Protein AF-A0A2E3Y7L2-F1 (afdb_monomer_lite)

Secondary structure (DSSP, 8-state):
-PPP-HHHHHHHHHHHHHHHHTPPPPS--HHHHHHHHHHHHHHHHHHHHHHHSEEEEETTEEEEE-HHHHHHHHHSS-STHHHHHHHHHHHHHHHS---SS---TTS--SHHHHHHHHHHHHTTS----PPPP-

Radius of gyration: 25.97 Å; chains: 1; bounding box: 60×60×55 Å

Foldseek 3Di:
DDDDDLLVVLVVLVVQLVCLVPDDQDPDDDPVSVVSVVVSVVSNVVSQQSSQWDWDADPNDIDTHSCRVVVCCVVVVPPPVCVVVVVVVVVVVVVPPDDPPDPDPVVPPDPVVVVVVVVVVVVVPDDDDDDDDD

Structure (mmCIF, N/CA/C/O backbone):
data_AF-A0A2E3Y7L2-F1
#
_entry.id   AF-A0A2E3Y7L2-F1
#
loop_
_atom_site.group_PDB
_atom_site.id
_atom_site.type_symbol
_atom_site.label_atom_id
_atom_site.label_alt_id
_atom_site.label_comp_id
_atom_site.label_asym_id
_atom_site.label_entity_id
_atom_site.label_seq_id
_atom_site.pdbx_PDB_ins_code
_atom_site.Cartn_x
_atom_site.Cartn_y
_atom_site.Cartn_z
_atom_site.occupancy
_atom_site.B_iso_or_equiv
_atom_site.auth_seq_id
_atom_site.auth_comp_id
_atom_site.auth_asym_id
_atom_site.auth_atom_id
_atom_site.pdbx_PDB_model_num
ATOM 1 N N . MET A 1 1 ? -21.444 13.183 9.862 1.00 43.06 1 MET A N 1
ATOM 2 C CA . MET A 1 1 ? -20.094 13.118 9.266 1.00 43.06 1 MET A CA 1
ATOM 3 C C . MET A 1 1 ? -19.716 11.655 9.197 1.00 43.06 1 MET A C 1
ATOM 5 O O . MET A 1 1 ? -19.726 11.004 10.232 1.00 43.06 1 MET A O 1
ATOM 9 N N . SER A 1 2 ? -19.524 11.115 7.996 1.00 57.84 2 SER A N 1
ATOM 10 C CA . SER A 1 2 ? -19.091 9.729 7.804 1.00 57.84 2 SER A CA 1
ATOM 11 C C . SER A 1 2 ? -17.675 9.575 8.361 1.00 57.84 2 SER A C 1
ATOM 13 O O . SER A 1 2 ? -16.776 10.287 7.915 1.00 57.84 2 SER A O 1
ATOM 15 N N . GLY A 1 3 ? -17.486 8.703 9.352 1.00 78.88 3 GLY A N 1
ATOM 16 C CA . GLY A 1 3 ? -16.153 8.341 9.836 1.00 78.88 3 GLY A CA 1
ATOM 17 C C . GLY A 1 3 ? -15.309 7.711 8.724 1.00 78.88 3 GLY A C 1
ATOM 18 O O . GLY A 1 3 ? -15.840 7.281 7.699 1.00 78.88 3 GLY A O 1
ATOM 19 N N . LEU A 1 4 ? -13.990 7.683 8.909 1.00 88.19 4 LEU A N 1
ATOM 20 C CA . LEU A 1 4 ? -13.089 6.990 7.990 1.00 88.19 4 LEU A CA 1
ATOM 21 C C . LEU A 1 4 ? -13.400 5.486 8.002 1.00 88.19 4 LEU A C 1
ATOM 23 O O . LEU A 1 4 ? -13.336 4.844 9.046 1.00 88.19 4 LEU A O 1
ATOM 27 N N . ASP A 1 5 ? -13.690 4.932 6.827 1.00 92.69 5 ASP A N 1
ATOM 28 C CA . ASP A 1 5 ? -13.840 3.492 6.624 1.00 92.69 5 ASP A CA 1
ATOM 29 C C . ASP A 1 5 ? -12.462 2.859 6.370 1.00 92.69 5 ASP A C 1
ATOM 31 O O . ASP A 1 5 ? -11.876 2.990 5.285 1.00 92.69 5 ASP A O 1
ATOM 35 N N . THR A 1 6 ? -11.924 2.203 7.400 1.00 92.44 6 THR A N 1
ATOM 36 C CA . THR A 1 6 ? -10.608 1.552 7.371 1.00 92.44 6 THR A CA 1
ATOM 37 C C . THR A 1 6 ? -10.602 0.304 6.488 1.00 92.44 6 THR A C 1
ATOM 39 O O . THR A 1 6 ? -9.602 0.044 5.819 1.00 92.44 6 THR A O 1
ATOM 42 N N . ALA A 1 7 ? -11.718 -0.423 6.391 1.00 92.50 7 ALA A N 1
ATOM 43 C CA . ALA A 1 7 ? -11.832 -1.599 5.533 1.00 92.50 7 ALA A CA 1
ATOM 44 C C . ALA A 1 7 ? -11.810 -1.198 4.052 1.00 92.50 7 ALA A C 1
ATOM 46 O O . ALA A 1 7 ? -11.006 -1.720 3.273 1.00 92.50 7 ALA A O 1
ATOM 47 N N . ALA A 1 8 ? -12.604 -0.192 3.674 1.00 95.06 8 ALA A N 1
ATOM 48 C CA . ALA A 1 8 ? -12.563 0.365 2.325 1.00 95.06 8 ALA A CA 1
ATOM 49 C C . ALA A 1 8 ? -11.183 0.961 2.000 1.00 95.06 8 ALA A C 1
ATOM 51 O O . ALA A 1 8 ? -10.746 0.938 0.849 1.00 95.06 8 ALA A O 1
ATOM 52 N N . MET A 1 9 ? -10.474 1.505 2.995 1.00 95.00 9 MET A N 1
ATOM 53 C CA . MET A 1 9 ? -9.103 1.980 2.814 1.00 95.00 9 MET A CA 1
ATOM 54 C C . MET A 1 9 ? -8.132 0.844 2.480 1.00 95.00 9 MET A C 1
ATOM 56 O O . MET A 1 9 ? -7.411 0.968 1.488 1.00 95.00 9 MET A O 1
ATOM 60 N N . LYS A 1 10 ? -8.144 -0.256 3.244 1.00 94.75 10 LYS A N 1
ATOM 61 C CA . LYS A 1 10 ? -7.322 -1.444 2.958 1.00 94.75 10 LYS A CA 1
ATOM 62 C C . LYS A 1 10 ? -7.605 -1.992 1.559 1.00 94.75 10 LYS A C 1
ATOM 64 O O . LYS A 1 10 ? -6.675 -2.214 0.788 1.00 94.75 10 LYS A O 1
ATOM 69 N N . GLN A 1 11 ? -8.881 -2.085 1.179 1.00 96.12 11 GLN A N 1
ATOM 70 C CA . GLN A 1 11 ? -9.278 -2.538 -0.156 1.00 96.12 11 GLN A CA 1
ATOM 71 C C . GLN A 1 11 ? -8.679 -1.666 -1.272 1.00 96.12 11 GLN A C 1
ATOM 73 O O . GLN A 1 11 ? -8.192 -2.189 -2.273 1.00 96.12 11 GLN A O 1
ATOM 78 N N . ARG A 1 12 ? -8.653 -0.335 -1.104 1.00 97.31 12 ARG A N 1
ATOM 79 C CA . ARG A 1 12 ? -8.007 0.565 -2.076 1.00 97.31 12 ARG A CA 1
ATOM 80 C C . ARG A 1 12 ? -6.495 0.345 -2.170 1.00 97.31 12 ARG A C 1
ATOM 82 O O . ARG A 1 12 ? -5.928 0.531 -3.242 1.00 97.31 12 ARG A O 1
ATOM 89 N N . PHE A 1 13 ? -5.815 -0.009 -1.079 1.00 96.88 13 PHE A N 1
ATOM 90 C CA . PHE A 1 13 ? -4.388 -0.358 -1.123 1.00 96.88 13 PHE A CA 1
ATOM 91 C C . PHE A 1 13 ? -4.144 -1.679 -1.850 1.00 96.88 13 PHE A C 1
ATOM 93 O O . PHE A 1 13 ? -3.281 -1.721 -2.720 1.00 96.88 13 PHE A O 1
ATOM 100 N N . GLN A 1 14 ? -4.977 -2.693 -1.613 1.00 95.19 14 GLN A N 1
ATOM 101 C CA . GLN A 1 14 ? -4.902 -3.957 -2.347 1.00 95.19 14 GLN A CA 1
ATOM 102 C C . GLN A 1 14 ? -5.093 -3.754 -3.859 1.00 95.19 14 GLN A C 1
ATOM 104 O O . GLN A 1 14 ? -4.269 -4.190 -4.656 1.00 95.19 14 GLN A O 1
ATOM 109 N N . GLN A 1 15 ? -6.110 -2.981 -4.254 1.00 97.31 15 GLN A N 1
ATOM 110 C CA . GLN A 1 15 ? -6.348 -2.629 -5.659 1.00 97.31 15 GLN A CA 1
ATOM 111 C C . GLN A 1 15 ? -5.167 -1.881 -6.293 1.00 97.31 15 GLN A C 1
ATOM 113 O O . GLN A 1 15 ? -4.876 -2.072 -7.472 1.00 97.31 15 GLN A O 1
ATOM 118 N N . ARG A 1 16 ? -4.483 -1.020 -5.529 1.00 97.62 16 ARG A N 1
ATOM 119 C CA . ARG A 1 16 ? -3.294 -0.303 -6.009 1.00 97.62 16 ARG A CA 1
ATOM 120 C C . ARG A 1 16 ? -2.099 -1.231 -6.184 1.00 97.62 16 ARG A C 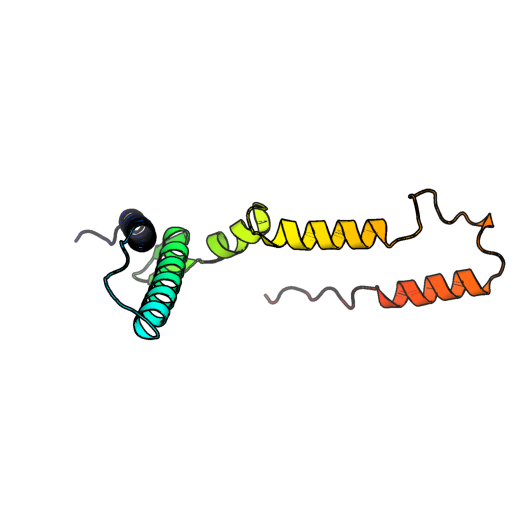1
ATOM 122 O O . ARG A 1 16 ? -1.438 -1.131 -7.211 1.00 97.62 16 ARG A O 1
ATOM 129 N N . ALA A 1 17 ? -1.865 -2.155 -5.253 1.00 95.81 17 ALA A N 1
ATOM 130 C CA . ALA A 1 17 ? -0.836 -3.179 -5.410 1.00 95.81 17 ALA A CA 1
ATOM 131 C C . ALA A 1 17 ? -1.077 -4.008 -6.687 1.00 95.81 17 ALA A C 1
ATOM 133 O O . ALA A 1 17 ? -0.180 -4.152 -7.520 1.00 95.81 17 ALA A O 1
ATOM 134 N N . ASP A 1 18 ? -2.314 -4.460 -6.907 1.00 94.69 18 ASP A N 1
ATOM 135 C CA . ASP A 1 18 ? -2.683 -5.198 -8.118 1.00 94.69 18 ASP A CA 1
ATOM 136 C C . ASP A 1 18 ? -2.507 -4.358 -9.391 1.00 94.69 18 ASP A C 1
ATOM 138 O O . ASP A 1 18 ? -2.038 -4.861 -10.414 1.00 94.69 18 ASP A O 1
ATOM 142 N N . ALA A 1 19 ? -2.848 -3.069 -9.348 1.00 96.38 19 ALA A N 1
ATOM 143 C CA . ALA A 1 19 ? -2.680 -2.170 -10.485 1.00 96.38 19 ALA A CA 1
ATOM 144 C C . ALA A 1 19 ? -1.202 -1.947 -10.841 1.00 96.38 19 ALA A C 1
ATOM 146 O O . ALA A 1 19 ? -0.868 -1.929 -12.025 1.00 96.38 19 ALA A O 1
ATOM 147 N N . VAL A 1 20 ? -0.317 -1.809 -9.847 1.00 94.38 20 VAL A N 1
ATOM 148 C CA . VAL A 1 20 ? 1.130 -1.666 -10.079 1.00 94.38 20 VAL A CA 1
ATOM 149 C C . VAL A 1 20 ? 1.704 -2.945 -10.684 1.00 94.38 20 VAL A C 1
ATOM 151 O O . VAL A 1 20 ? 2.420 -2.875 -11.681 1.00 94.38 20 VAL A O 1
ATOM 154 N N . ARG A 1 21 ? 1.318 -4.115 -10.159 1.00 90.38 21 ARG A N 1
ATOM 155 C CA . ARG A 1 21 ? 1.769 -5.419 -10.668 1.00 90.38 21 ARG A CA 1
ATOM 156 C C . ARG A 1 21 ? 1.338 -5.683 -12.113 1.00 90.38 21 ARG A C 1
ATOM 158 O O . ARG A 1 21 ? 2.094 -6.270 -12.880 1.00 90.38 21 ARG A O 1
ATOM 165 N N . ASN A 1 22 ? 0.127 -5.264 -12.478 1.00 91.69 22 ASN A N 1
ATOM 166 C CA . ASN A 1 22 ? -0.459 -5.517 -13.799 1.00 91.69 22 ASN A CA 1
ATOM 167 C C . ASN A 1 22 ? -0.220 -4.384 -14.810 1.00 91.69 22 ASN A C 1
ATOM 169 O O . ASN A 1 22 ? -0.716 -4.439 -15.938 1.00 91.69 22 ASN A O 1
ATOM 173 N N . ARG A 1 23 ? 0.506 -3.329 -14.430 1.00 91.19 23 ARG A N 1
ATOM 174 C CA . ARG A 1 23 ? 0.759 -2.189 -15.309 1.00 91.19 23 ARG A CA 1
ATOM 175 C C . ARG A 1 23 ? 1.709 -2.576 -16.442 1.00 91.19 23 ARG A C 1
ATOM 177 O O . ARG A 1 23 ? 2.812 -3.062 -16.217 1.00 91.19 23 ARG A O 1
ATOM 184 N N . ASN A 1 24 ? 1.324 -2.237 -17.671 1.00 90.25 24 ASN A N 1
ATOM 185 C CA . ASN A 1 24 ? 2.219 -2.361 -18.816 1.00 90.25 24 ASN A CA 1
ATOM 186 C C . ASN A 1 24 ? 3.391 -1.377 -18.715 1.00 90.25 24 ASN A C 1
ATOM 188 O O . ASN A 1 24 ? 3.216 -0.190 -18.422 1.00 90.25 24 ASN A O 1
ATOM 192 N N . MET A 1 25 ? 4.586 -1.884 -19.017 1.00 89.06 25 MET A N 1
ATOM 193 C CA . MET A 1 25 ? 5.805 -1.089 -19.118 1.00 89.06 25 MET A CA 1
ATOM 194 C C . MET A 1 25 ? 5.650 -0.048 -20.246 1.00 89.06 25 MET A C 1
ATOM 196 O O . MET A 1 25 ? 5.380 -0.440 -21.387 1.00 89.06 25 MET A O 1
ATOM 200 N N . PRO A 1 26 ? 5.802 1.263 -19.968 1.00 89.56 26 PRO A N 1
ATOM 201 C CA . PRO A 1 26 ? 5.822 2.281 -21.016 1.00 89.56 26 PRO A CA 1
ATOM 202 C C . PRO A 1 26 ? 7.018 2.071 -21.965 1.00 89.56 26 PRO A C 1
ATOM 204 O O . PRO A 1 26 ? 7.971 1.376 -21.609 1.00 89.56 26 PRO A O 1
ATOM 207 N N . PRO A 1 27 ? 7.011 2.657 -23.176 1.00 91.44 27 PRO A N 1
ATOM 208 C CA . PRO A 1 27 ? 8.095 2.498 -24.146 1.00 91.44 27 PRO A CA 1
ATOM 209 C C . PRO A 1 27 ? 9.338 3.318 -23.745 1.00 91.44 27 PRO A C 1
ATOM 211 O O . PRO A 1 27 ? 9.679 4.306 -24.388 1.00 91.44 27 PRO A O 1
ATOM 214 N N . ILE A 1 28 ? 10.005 2.909 -22.664 1.00 92.94 28 ILE A N 1
ATOM 215 C CA . ILE A 1 28 ? 11.215 3.519 -22.094 1.00 92.94 28 ILE A CA 1
ATOM 216 C C . ILE A 1 28 ? 12.375 2.514 -22.107 1.00 92.94 28 ILE A C 1
ATOM 218 O O . ILE A 1 28 ? 12.172 1.301 -22.006 1.00 92.94 28 ILE A O 1
ATOM 222 N N . ALA A 1 29 ? 13.608 3.006 -22.235 1.00 90.44 29 ALA A N 1
ATOM 223 C CA . ALA A 1 29 ? 14.805 2.179 -22.385 1.00 90.44 29 ALA A CA 1
ATOM 224 C C . ALA A 1 29 ? 15.924 2.592 -21.417 1.00 90.44 29 ALA A C 1
ATOM 226 O O . ALA A 1 29 ? 15.895 3.662 -20.813 1.00 90.44 29 ALA A O 1
ATOM 227 N N . GLY A 1 30 ? 16.929 1.725 -21.272 1.00 91.00 30 GLY A N 1
ATOM 228 C CA . GLY A 1 30 ? 18.142 2.025 -20.508 1.00 91.00 30 GLY A CA 1
ATOM 229 C C . GLY A 1 30 ? 17.875 2.371 -19.039 1.00 91.00 30 GLY A C 1
ATOM 230 O O . GLY A 1 30 ? 17.166 1.645 -18.342 1.00 91.00 30 GLY A O 1
ATOM 231 N N . ALA A 1 31 ? 18.470 3.471 -18.572 1.00 91.88 31 ALA A N 1
ATOM 232 C CA . ALA A 1 31 ? 18.414 3.899 -17.174 1.00 91.88 31 ALA A CA 1
ATOM 233 C C . ALA A 1 31 ? 16.991 4.239 -16.699 1.00 91.88 31 ALA A C 1
ATOM 235 O O . ALA A 1 31 ? 16.622 3.886 -15.581 1.00 91.88 31 ALA A O 1
ATOM 236 N N . GLU A 1 32 ? 16.168 4.847 -17.556 1.00 91.88 32 GLU A N 1
ATOM 237 C CA . GLU A 1 32 ? 14.785 5.205 -17.216 1.00 91.88 32 GLU A CA 1
ATOM 238 C C . GLU A 1 32 ? 13.923 3.964 -16.994 1.00 91.88 32 GLU A C 1
ATOM 240 O O . GLU A 1 32 ? 13.120 3.919 -16.065 1.00 91.88 32 GLU A O 1
ATOM 245 N N . ARG A 1 33 ? 14.140 2.914 -17.799 1.00 93.88 33 ARG A N 1
ATOM 246 C CA . ARG A 1 33 ? 13.453 1.630 -17.624 1.00 93.88 33 ARG A CA 1
ATOM 247 C C . ARG A 1 33 ? 13.755 1.020 -16.261 1.00 93.88 33 ARG A C 1
ATOM 249 O O . ARG A 1 33 ? 12.848 0.504 -15.619 1.00 93.88 33 ARG A O 1
ATOM 256 N N . LYS A 1 34 ? 15.017 1.070 -15.832 1.00 91.81 34 LYS A N 1
ATOM 257 C CA . LYS A 1 34 ? 15.437 0.538 -14.533 1.00 91.81 34 LYS A CA 1
ATOM 258 C C . LYS A 1 34 ? 14.800 1.321 -13.383 1.00 91.81 34 LYS A C 1
ATOM 260 O O . LYS A 1 34 ? 14.164 0.708 -12.536 1.00 91.81 34 LYS A O 1
ATOM 265 N N . ALA A 1 35 ? 14.889 2.650 -13.413 1.00 93.12 35 ALA A N 1
ATOM 266 C CA . ALA A 1 35 ? 14.285 3.509 -12.393 1.00 93.12 35 ALA A CA 1
ATOM 267 C C . ALA A 1 35 ? 12.764 3.308 -12.293 1.00 93.12 35 ALA A C 1
ATOM 269 O O . ALA A 1 35 ? 12.202 3.309 -11.205 1.00 93.12 35 ALA A O 1
ATOM 270 N N . PHE A 1 36 ? 12.100 3.088 -13.429 1.00 93.06 36 PHE A N 1
ATOM 271 C CA . PHE A 1 36 ? 10.673 2.798 -13.466 1.00 93.06 36 PHE A CA 1
ATOM 272 C C . PHE A 1 36 ? 10.312 1.465 -12.792 1.00 93.06 36 PHE A C 1
ATOM 274 O O . PHE A 1 36 ? 9.318 1.398 -12.074 1.00 93.06 36 PHE A O 1
ATOM 281 N N . VAL A 1 37 ? 11.107 0.411 -13.011 1.00 92.12 37 VAL A N 1
ATOM 282 C CA . VAL A 1 37 ? 10.904 -0.886 -12.343 1.00 92.12 37 VAL A CA 1
ATOM 283 C C . VAL A 1 37 ? 11.140 -0.759 -10.845 1.00 92.12 37 VAL A C 1
ATOM 285 O O . VAL A 1 37 ? 10.280 -1.169 -10.080 1.00 92.12 37 VAL A O 1
ATOM 288 N N . GLU A 1 38 ? 12.250 -0.147 -10.432 1.00 93.94 38 GLU A N 1
ATOM 289 C CA . GLU A 1 38 ? 12.575 0.037 -9.010 1.00 93.94 38 GLU A CA 1
ATOM 290 C C . GLU A 1 38 ? 11.479 0.830 -8.287 1.00 93.94 38 GLU A C 1
ATOM 292 O O . GLU A 1 38 ? 11.047 0.465 -7.197 1.00 93.94 38 GLU A O 1
ATOM 297 N N . GLN A 1 39 ? 10.967 1.886 -8.921 1.00 94.94 39 GLN A N 1
ATOM 298 C CA . GLN A 1 39 ? 9.868 2.675 -8.373 1.00 94.94 39 GLN A CA 1
ATOM 299 C C . GLN A 1 39 ? 8.571 1.860 -8.273 1.00 94.94 39 GLN A C 1
ATOM 301 O O . GLN A 1 39 ? 7.881 1.938 -7.261 1.00 94.94 39 GLN A O 1
ATOM 306 N N . ALA A 1 40 ? 8.255 1.046 -9.284 1.00 94.50 40 ALA A N 1
ATOM 307 C CA . ALA A 1 40 ? 7.096 0.159 -9.244 1.00 94.50 40 ALA A CA 1
ATOM 308 C C . ALA A 1 40 ? 7.232 -0.939 -8.172 1.00 94.50 40 ALA A C 1
ATOM 310 O O . ALA A 1 40 ? 6.242 -1.301 -7.543 1.00 94.50 40 ALA A O 1
ATOM 311 N N . GLU A 1 41 ? 8.436 -1.462 -7.940 1.00 93.75 41 GLU A N 1
ATOM 312 C CA . GLU A 1 41 ? 8.700 -2.444 -6.884 1.00 93.75 41 GLU A CA 1
ATOM 313 C C . GLU A 1 41 ? 8.486 -1.846 -5.492 1.00 93.75 41 GLU A C 1
ATOM 315 O O . GLU A 1 41 ? 7.816 -2.468 -4.667 1.00 93.75 41 GLU A O 1
ATOM 320 N N . LEU A 1 42 ? 8.992 -0.633 -5.250 1.00 95.50 42 LEU A N 1
ATOM 321 C CA . LEU A 1 42 ? 8.781 0.085 -3.991 1.00 95.50 42 LEU A CA 1
ATOM 322 C C . LEU A 1 42 ? 7.295 0.380 -3.756 1.00 95.50 42 LEU A C 1
ATOM 324 O O . LEU A 1 42 ? 6.760 0.024 -2.709 1.00 95.50 42 LEU A O 1
ATOM 328 N N . ASP A 1 43 ? 6.601 0.931 -4.756 1.00 95.94 43 ASP A N 1
ATOM 329 C CA . ASP A 1 43 ? 5.160 1.196 -4.666 1.00 95.94 43 ASP A CA 1
ATOM 330 C C . ASP A 1 43 ? 4.368 -0.080 -4.361 1.00 95.94 43 ASP A C 1
ATOM 332 O O . ASP A 1 43 ? 3.442 -0.081 -3.547 1.00 95.94 43 ASP A O 1
ATOM 336 N N . TYR A 1 44 ? 4.714 -1.181 -5.032 1.00 94.75 44 TYR A N 1
ATOM 337 C CA . TYR A 1 44 ? 4.054 -2.461 -4.826 1.00 94.75 44 TYR A CA 1
ATOM 338 C C . TYR A 1 44 ? 4.238 -2.965 -3.392 1.00 94.75 44 TYR A C 1
ATOM 340 O O . TYR A 1 44 ? 3.259 -3.377 -2.764 1.00 94.75 44 TYR A O 1
ATOM 348 N N . GLN A 1 45 ? 5.466 -2.902 -2.866 1.00 91.69 45 GLN A N 1
ATOM 349 C CA . GLN A 1 45 ? 5.782 -3.291 -1.491 1.00 91.69 45 GLN A CA 1
ATOM 350 C C . GLN A 1 45 ? 5.017 -2.434 -0.477 1.00 91.69 45 GLN A C 1
ATOM 352 O O . GLN A 1 45 ? 4.368 -2.984 0.414 1.00 91.69 45 GLN A O 1
ATOM 357 N N . ASP A 1 46 ? 5.011 -1.113 -0.650 1.00 94.44 46 ASP A N 1
ATOM 358 C CA . ASP A 1 46 ? 4.326 -0.183 0.253 1.00 94.44 46 ASP A CA 1
ATOM 359 C C . ASP A 1 46 ? 2.807 -0.403 0.259 1.00 94.44 46 ASP A C 1
ATOM 361 O O . ASP A 1 46 ? 2.160 -0.411 1.313 1.00 94.44 46 ASP A O 1
ATOM 365 N N . PHE A 1 47 ? 2.207 -0.617 -0.916 1.00 94.88 47 PHE A N 1
ATOM 366 C CA . PHE A 1 47 ? 0.775 -0.887 -1.012 1.00 94.88 47 PHE A CA 1
ATOM 367 C C . PHE A 1 47 ? 0.393 -2.231 -0.404 1.00 94.88 47 PHE A C 1
ATOM 369 O O . PHE A 1 47 ? -0.643 -2.304 0.257 1.00 94.88 47 PHE A O 1
ATOM 376 N N . LEU A 1 48 ? 1.211 -3.268 -0.584 1.00 90.81 48 LEU A N 1
ATOM 377 C CA . LEU A 1 48 ? 0.993 -4.560 0.065 1.00 90.81 48 LEU A CA 1
ATOM 378 C C . LEU A 1 48 ? 1.100 -4.460 1.585 1.00 90.81 48 LEU A C 1
ATOM 380 O O . LEU A 1 48 ? 0.220 -4.956 2.286 1.00 90.81 48 LEU A O 1
ATOM 384 N N . LEU A 1 49 ? 2.132 -3.777 2.083 1.00 91.06 49 LEU A N 1
ATOM 385 C CA . LEU A 1 49 ? 2.367 -3.586 3.510 1.00 91.06 49 LEU A CA 1
ATOM 386 C C . LEU A 1 49 ? 1.137 -2.975 4.197 1.00 91.06 49 LEU A C 1
ATOM 388 O O . LEU A 1 49 ? 0.679 -3.469 5.224 1.00 91.06 49 LEU A O 1
ATOM 392 N N . LEU A 1 50 ? 0.555 -1.934 3.597 1.00 92.94 50 LEU A N 1
ATOM 393 C CA . LEU A 1 50 ? -0.646 -1.276 4.120 1.00 92.94 50 LEU A CA 1
ATOM 394 C C . LEU A 1 50 ? -1.939 -2.063 3.869 1.00 92.94 50 LEU A C 1
ATOM 396 O O . LEU A 1 50 ? -2.896 -1.928 4.633 1.00 92.94 50 LEU A O 1
ATOM 400 N N . ALA A 1 51 ? -2.001 -2.857 2.799 1.00 92.62 51 ALA A N 1
ATOM 401 C CA . ALA A 1 51 ? -3.154 -3.701 2.507 1.00 92.62 51 ALA A CA 1
ATOM 402 C C . ALA A 1 51 ? -3.301 -4.844 3.520 1.00 92.62 51 ALA A C 1
ATOM 404 O O . ALA A 1 51 ? -4.432 -5.219 3.835 1.00 92.62 51 ALA A O 1
ATOM 405 N N . ASP A 1 52 ? -2.192 -5.366 4.048 1.00 90.38 52 ASP A N 1
ATOM 406 C CA . ASP A 1 52 ? -2.195 -6.476 5.006 1.00 90.38 52 ASP A CA 1
ATOM 407 C C . ASP A 1 52 ? -2.183 -6.018 6.477 1.00 90.38 52 ASP A C 1
ATOM 409 O O . ASP A 1 52 ? -2.644 -6.737 7.360 1.00 90.38 52 ASP A O 1
ATOM 413 N N . ALA A 1 53 ? -1.780 -4.772 6.743 1.00 92.75 53 ALA A N 1
ATOM 414 C CA . ALA A 1 53 ? -1.751 -4.189 8.084 1.00 92.75 53 ALA A CA 1
ATOM 415 C C . ALA A 1 53 ? -3.088 -4.272 8.843 1.00 92.75 53 ALA A C 1
ATOM 417 O O . ALA A 1 53 ? -4.178 -4.156 8.269 1.00 92.75 53 ALA A O 1
ATOM 418 N N . GLU A 1 54 ? -3.024 -4.386 10.166 1.00 91.56 54 GLU A N 1
ATOM 419 C CA . GLU A 1 54 ? -4.188 -4.213 11.035 1.00 91.56 54 GLU A CA 1
ATOM 420 C C . GLU A 1 54 ? -4.369 -2.724 11.358 1.00 91.56 54 GLU A C 1
ATOM 422 O O . GLU A 1 54 ? -3.408 -2.024 11.671 1.00 91.56 54 GLU A O 1
ATOM 427 N N . ILE A 1 55 ? -5.592 -2.205 11.213 1.00 93.12 55 ILE A N 1
ATOM 428 C CA . ILE A 1 55 ? -5.857 -0.763 11.280 1.00 93.12 55 ILE A CA 1
ATOM 429 C C . ILE A 1 55 ? -6.996 -0.483 12.250 1.00 93.12 55 ILE A C 1
ATOM 431 O O . ILE A 1 55 ? -8.105 -0.988 12.068 1.00 93.12 55 ILE A O 1
ATOM 435 N N . SER A 1 56 ? -6.747 0.389 13.224 1.00 92.50 56 SER A N 1
ATOM 436 C CA . SER A 1 56 ? -7.754 0.875 14.168 1.00 92.50 56 SER A CA 1
ATOM 437 C C . SER A 1 56 ? -7.811 2.402 14.176 1.00 92.50 56 SER A C 1
ATOM 439 O O . SER A 1 56 ? -6.818 3.080 13.920 1.00 92.50 56 SER A O 1
ATOM 441 N N . LEU A 1 57 ? -9.002 2.950 14.426 1.00 92.06 57 LEU A N 1
ATOM 442 C CA . LEU A 1 57 ? -9.236 4.387 14.547 1.00 92.06 57 LEU A CA 1
ATOM 443 C C . LEU A 1 57 ? -9.911 4.660 15.890 1.00 92.06 57 LEU A C 1
ATOM 445 O O . LEU A 1 57 ? -11.107 4.415 16.035 1.00 92.06 57 LEU A O 1
ATOM 449 N N . ASP A 1 58 ? -9.147 5.172 16.849 1.00 91.81 58 ASP A N 1
ATOM 450 C CA . ASP A 1 58 ? -9.620 5.475 18.203 1.00 91.81 58 ASP A CA 1
ATOM 451 C C . ASP A 1 58 ? -9.263 6.916 18.576 1.00 91.81 58 ASP A C 1
ATOM 453 O O . ASP A 1 58 ? -8.148 7.367 18.330 1.00 91.81 58 ASP A O 1
ATOM 457 N N . GLY A 1 59 ? -10.227 7.685 19.090 1.00 89.38 59 GLY A N 1
ATOM 458 C CA . GLY A 1 59 ? -9.976 9.067 19.526 1.00 89.38 59 GLY A CA 1
ATOM 459 C C . GLY A 1 59 ? -9.443 10.018 18.438 1.00 89.38 59 GLY A C 1
ATOM 460 O O . GLY A 1 59 ? -8.870 11.054 18.762 1.00 89.38 59 GLY A O 1
ATOM 461 N N . GLY A 1 60 ? -9.607 9.681 17.151 1.00 90.75 60 GLY A N 1
ATOM 462 C CA . GLY A 1 60 ? -9.021 10.421 16.023 1.00 90.75 60 GLY A CA 1
ATOM 463 C C . GLY A 1 60 ? -7.590 10.004 15.656 1.00 90.75 60 GLY A C 1
ATOM 464 O O . GLY A 1 60 ? -7.004 10.589 14.747 1.00 90.75 60 GLY A O 1
ATOM 465 N N . ILE A 1 61 ? -7.042 8.988 16.322 1.00 92.75 61 ILE A N 1
ATOM 466 C CA . ILE A 1 61 ? -5.732 8.397 16.051 1.00 92.75 61 ILE A CA 1
ATOM 467 C C . ILE A 1 61 ? -5.924 7.158 15.182 1.00 92.75 61 ILE A C 1
ATOM 469 O O . ILE A 1 61 ? -6.627 6.223 15.564 1.00 92.75 61 ILE A O 1
ATOM 473 N N . LEU A 1 62 ? -5.288 7.158 14.011 1.00 93.81 62 LEU A N 1
ATOM 474 C CA . LEU A 1 62 ? -5.199 5.989 13.146 1.00 93.81 62 LEU A CA 1
ATOM 475 C C . LEU A 1 62 ? -3.946 5.194 13.520 1.00 93.81 62 LEU A C 1
ATOM 477 O O . LEU A 1 62 ? -2.830 5.655 13.281 1.00 93.81 62 LEU A O 1
ATOM 481 N N . THR A 1 63 ? -4.131 4.007 14.081 1.00 94.62 63 THR A N 1
ATOM 482 C CA . THR A 1 63 ? -3.040 3.075 14.373 1.00 94.62 63 THR A CA 1
ATOM 483 C C . THR A 1 63 ? -2.946 2.062 13.244 1.00 94.62 63 THR A C 1
ATOM 485 O O . THR A 1 63 ? -3.953 1.470 12.859 1.00 94.62 63 THR A O 1
ATOM 488 N N . VAL A 1 64 ? -1.738 1.873 12.717 1.00 94.38 64 VAL A N 1
ATOM 48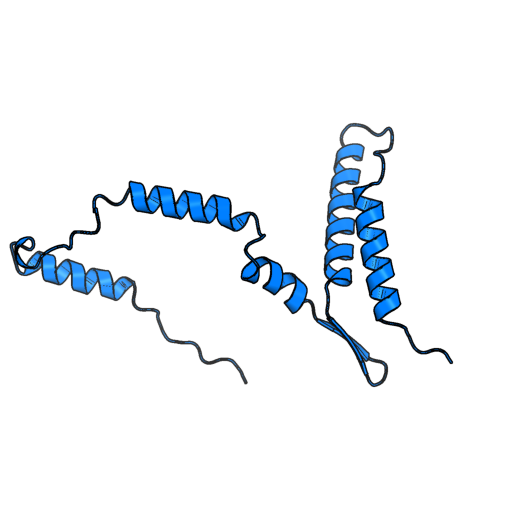9 C CA . VAL A 1 64 ? -1.429 0.892 11.673 1.00 94.38 64 VAL A CA 1
ATOM 490 C C . VAL A 1 64 ? -0.407 -0.083 12.244 1.00 94.38 64 VAL A C 1
ATOM 492 O O . VAL A 1 64 ? 0.740 0.289 12.482 1.00 94.38 64 VAL A O 1
ATOM 495 N N . ASP A 1 65 ? -0.830 -1.317 12.492 1.00 92.00 65 ASP A N 1
ATOM 496 C CA . ASP A 1 65 ? 0.029 -2.394 12.966 1.00 92.00 65 ASP A CA 1
ATOM 497 C C . ASP A 1 65 ? 0.508 -3.240 11.782 1.00 92.00 65 ASP A C 1
ATOM 499 O O . ASP A 1 65 ? -0.280 -3.863 11.069 1.00 92.00 65 ASP A O 1
ATOM 503 N N . LEU A 1 66 ? 1.824 -3.240 11.571 1.00 87.75 66 LEU A N 1
ATOM 504 C CA . LEU A 1 66 ? 2.496 -3.942 10.476 1.00 87.75 66 LEU A CA 1
ATOM 505 C C . LEU A 1 66 ? 2.988 -5.338 10.875 1.00 87.75 66 LEU A C 1
ATOM 507 O O . LEU A 1 66 ? 3.465 -6.088 10.025 1.00 87.75 66 LEU A O 1
ATOM 511 N N . ARG A 1 67 ? 2.892 -5.706 12.159 1.00 81.00 67 ARG A N 1
ATOM 512 C CA . ARG A 1 67 ? 3.334 -7.018 12.647 1.00 81.00 67 ARG A CA 1
ATOM 513 C C . ARG A 1 67 ? 2.585 -8.178 11.992 1.00 81.00 67 ARG A C 1
ATOM 515 O O . ARG A 1 67 ? 3.266 -9.146 11.682 1.00 81.00 67 ARG A O 1
ATOM 522 N N . PRO A 1 68 ? 1.268 -8.110 11.707 1.00 73.25 68 PRO A N 1
ATOM 523 C CA . PRO A 1 68 ? 0.597 -9.155 10.936 1.00 73.25 68 PRO A CA 1
ATOM 524 C C . PRO A 1 68 ? 1.291 -9.420 9.592 1.00 73.25 68 PRO A C 1
ATOM 526 O O . PRO A 1 68 ? 1.641 -10.560 9.310 1.00 73.25 68 PRO A O 1
ATOM 529 N N . ALA A 1 69 ? 1.638 -8.365 8.849 1.00 64.81 69 ALA A N 1
ATOM 530 C CA . ALA A 1 69 ? 2.293 -8.477 7.544 1.00 64.81 69 ALA A CA 1
ATOM 531 C C . ALA A 1 69 ? 3.728 -9.028 7.616 1.00 64.81 69 ALA A C 1
ATOM 533 O O . ALA A 1 69 ? 4.152 -9.814 6.769 1.00 64.81 69 ALA A O 1
ATOM 534 N N . ILE A 1 70 ? 4.490 -8.631 8.638 1.00 58.91 70 ILE A N 1
ATOM 535 C CA . ILE A 1 70 ? 5.894 -9.041 8.804 1.00 58.91 70 ILE A CA 1
ATOM 536 C C . ILE A 1 70 ? 5.988 -10.449 9.416 1.00 58.91 70 ILE A C 1
ATOM 538 O O . ILE A 1 70 ? 6.845 -11.245 9.029 1.00 58.91 70 ILE A O 1
ATOM 542 N N . CYS A 1 71 ? 5.107 -10.775 10.364 1.00 50.03 71 CYS A N 1
ATOM 543 C CA . CYS A 1 71 ? 5.116 -12.052 11.067 1.00 50.03 71 CYS A CA 1
ATOM 544 C C . CYS A 1 71 ? 4.435 -13.163 10.264 1.00 50.03 71 CYS A C 1
ATOM 546 O O . CYS A 1 71 ? 4.913 -14.289 10.337 1.00 50.03 71 CYS A O 1
ATOM 548 N N . ASP A 1 72 ? 3.408 -12.900 9.448 1.00 46.44 72 ASP A N 1
ATOM 549 C CA . ASP A 1 72 ? 2.807 -13.953 8.617 1.00 46.44 72 ASP A CA 1
ATOM 550 C C . ASP A 1 72 ? 3.762 -14.471 7.531 1.00 46.44 72 ASP A C 1
ATOM 552 O O . ASP A 1 72 ? 3.758 -15.666 7.259 1.00 46.44 72 ASP A O 1
ATOM 556 N N . ALA A 1 73 ? 4.646 -13.647 6.960 1.00 43.84 73 ALA A N 1
ATOM 557 C CA . ALA A 1 73 ? 5.660 -14.136 6.015 1.00 43.84 73 ALA A CA 1
ATOM 558 C C . ALA A 1 73 ? 6.689 -15.082 6.675 1.00 43.84 73 ALA A C 1
ATOM 560 O O . ALA A 1 73 ? 7.195 -16.001 6.031 1.00 43.84 73 ALA A O 1
ATOM 561 N N . ALA A 1 74 ? 6.971 -14.888 7.968 1.00 42.25 74 ALA A N 1
ATOM 562 C CA . ALA A 1 74 ? 7.861 -15.745 8.753 1.00 42.25 74 ALA A CA 1
ATOM 563 C C . ALA A 1 74 ? 7.139 -16.957 9.382 1.00 42.25 74 ALA A C 1
ATOM 565 O O . ALA A 1 74 ? 7.766 -17.989 9.607 1.00 42.25 74 ALA A O 1
ATOM 566 N N . ILE A 1 75 ? 5.833 -16.850 9.657 1.00 42.88 75 ILE A N 1
ATOM 567 C CA . ILE A 1 75 ? 5.025 -17.874 10.345 1.00 42.88 75 ILE A CA 1
ATOM 568 C C . ILE A 1 75 ? 4.259 -18.778 9.355 1.00 42.88 75 ILE A C 1
ATOM 570 O O . ILE A 1 75 ? 4.034 -19.946 9.668 1.00 42.88 75 ILE A O 1
ATOM 574 N N . ARG A 1 76 ? 3.893 -18.307 8.150 1.00 45.44 76 ARG A N 1
ATOM 575 C CA . ARG A 1 76 ? 3.155 -19.097 7.134 1.00 45.44 76 ARG A CA 1
ATOM 576 C C . ARG A 1 76 ? 4.032 -19.939 6.199 1.00 45.44 76 ARG A C 1
ATOM 578 O O . ARG A 1 76 ? 3.482 -20.651 5.369 1.00 45.44 76 ARG A O 1
ATOM 585 N N . GLY A 1 77 ? 5.363 -19.883 6.296 1.00 45.09 77 GLY A N 1
ATOM 586 C CA . GLY A 1 77 ? 6.255 -20.707 5.459 1.00 45.09 77 GLY A CA 1
ATOM 587 C C . GLY A 1 77 ? 6.265 -20.355 3.960 1.00 45.09 77 GLY A C 1
ATOM 588 O O . GLY A 1 77 ? 6.888 -21.057 3.171 1.00 45.09 77 GLY A O 1
ATOM 589 N N . GLU A 1 78 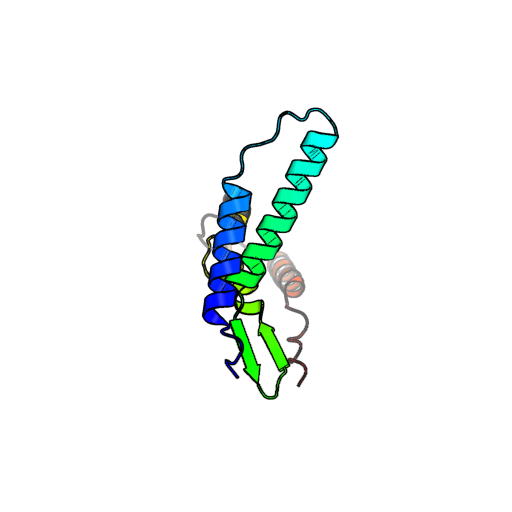? 5.624 -19.256 3.545 1.00 44.84 78 GLU A N 1
ATOM 590 C CA . GLU A 1 78 ? 5.586 -18.794 2.144 1.00 44.84 78 GLU A CA 1
ATOM 591 C C . GLU A 1 78 ? 6.560 -17.634 1.863 1.00 44.84 78 GLU A C 1
ATOM 593 O O . GLU A 1 78 ? 6.376 -16.840 0.944 1.00 44.84 78 GLU A O 1
ATOM 598 N N . GLY A 1 79 ? 7.633 -17.529 2.646 1.00 41.66 79 GLY A N 1
ATOM 599 C CA . GLY A 1 79 ? 8.810 -16.745 2.287 1.00 41.66 79 GLY A CA 1
ATOM 600 C C . GLY A 1 79 ? 9.840 -17.644 1.605 1.00 41.66 79 GLY A C 1
ATOM 601 O O . GLY A 1 79 ? 10.186 -18.700 2.131 1.00 41.66 79 GLY A O 1
ATOM 602 N N . HIS A 1 80 ? 10.395 -17.214 0.467 1.00 45.59 80 HIS A N 1
ATOM 603 C CA . HIS A 1 80 ? 11.445 -17.930 -0.284 1.00 45.59 80 HIS A CA 1
ATOM 604 C C . HIS A 1 80 ? 12.695 -18.309 0.541 1.00 45.59 80 HIS A C 1
ATOM 606 O O . HIS A 1 80 ? 13.501 -19.123 0.086 1.00 45.59 80 HIS A O 1
ATOM 612 N N . LEU A 1 81 ? 12.805 -17.795 1.770 1.00 50.53 81 LEU A N 1
ATOM 613 C CA . LEU A 1 81 ? 13.741 -18.221 2.807 1.00 50.53 81 LEU A CA 1
ATOM 614 C C . LEU A 1 81 ? 13.717 -19.737 3.046 1.00 50.53 81 LEU A C 1
ATOM 616 O O . LEU A 1 81 ? 14.765 -20.299 3.352 1.00 50.53 81 LEU A O 1
ATOM 620 N N . GLU A 1 82 ? 12.585 -20.433 2.865 1.00 53.69 82 GLU A N 1
ATOM 621 C CA . GLU A 1 82 ? 12.551 -21.890 3.044 1.00 53.69 82 GLU A CA 1
ATOM 622 C C . GLU A 1 82 ? 13.418 -22.641 2.034 1.00 53.69 82 GLU A C 1
ATOM 624 O O . GLU A 1 82 ? 13.967 -23.672 2.393 1.00 53.69 82 GLU A O 1
ATOM 629 N N . THR A 1 83 ? 13.578 -22.171 0.794 1.00 49.72 83 THR A N 1
ATOM 630 C CA . THR A 1 83 ? 14.334 -22.941 -0.215 1.00 49.72 83 THR A CA 1
ATOM 631 C C . THR A 1 83 ? 15.826 -22.876 0.064 1.00 49.72 83 THR A C 1
ATOM 633 O O . THR A 1 83 ? 16.508 -23.894 0.012 1.00 49.72 83 THR A O 1
ATOM 636 N N . GLU A 1 84 ? 16.324 -21.689 0.413 1.00 51.22 84 GLU A N 1
ATOM 637 C CA . GLU A 1 84 ? 17.726 -21.487 0.775 1.00 51.22 84 GLU A CA 1
ATOM 638 C C . GLU A 1 84 ? 18.035 -22.091 2.145 1.00 51.22 84 GLU A C 1
ATOM 640 O O . GLU A 1 84 ? 19.071 -22.730 2.305 1.00 51.22 84 GLU A O 1
ATOM 645 N N . THR A 1 85 ? 17.110 -21.991 3.107 1.00 55.94 85 THR A N 1
ATOM 646 C CA . THR A 1 85 ? 17.273 -22.603 4.434 1.00 55.94 85 THR A CA 1
ATOM 647 C C . THR A 1 85 ? 17.161 -24.124 4.357 1.00 55.94 85 THR A C 1
ATOM 649 O O . THR A 1 85 ? 17.993 -24.805 4.941 1.00 55.94 85 THR A O 1
ATOM 652 N N . LYS A 1 86 ? 16.221 -24.689 3.584 1.00 55.81 86 LYS A N 1
ATOM 653 C CA . LYS A 1 86 ? 16.146 -26.141 3.330 1.00 55.81 86 LYS A CA 1
ATOM 654 C C . LYS A 1 86 ? 17.361 -26.628 2.563 1.00 55.81 86 LYS A C 1
ATOM 656 O O . LYS A 1 86 ? 17.913 -27.647 2.943 1.00 55.81 86 LYS A O 1
ATOM 661 N N . ALA A 1 87 ? 17.824 -25.905 1.544 1.00 61.22 87 ALA A N 1
ATOM 662 C CA . ALA A 1 87 ? 19.047 -26.263 0.832 1.00 61.22 87 ALA A CA 1
ATOM 663 C C . ALA A 1 87 ? 20.274 -26.193 1.752 1.00 61.22 87 ALA A C 1
ATOM 665 O O . ALA A 1 87 ? 21.129 -27.070 1.691 1.00 61.22 87 ALA A O 1
ATOM 666 N N . ALA A 1 88 ? 20.358 -25.196 2.636 1.00 60.09 88 ALA A N 1
ATOM 667 C CA . ALA A 1 88 ? 21.407 -25.111 3.645 1.00 60.09 88 ALA A CA 1
ATOM 668 C C . ALA A 1 88 ? 21.311 -26.265 4.653 1.00 60.09 88 ALA A C 1
ATOM 670 O O . ALA A 1 88 ? 22.319 -26.907 4.924 1.00 60.09 88 ALA A O 1
ATOM 671 N N . MET A 1 89 ? 20.114 -26.582 5.151 1.00 59.25 89 MET A N 1
ATOM 672 C CA . MET A 1 89 ? 19.868 -27.707 6.057 1.00 59.25 89 MET A CA 1
ATOM 673 C C . MET A 1 89 ? 20.193 -29.052 5.400 1.00 59.25 89 MET A C 1
ATOM 675 O O . MET A 1 89 ? 20.851 -29.870 6.032 1.00 59.25 89 MET A O 1
ATOM 679 N N . ASP A 1 90 ? 19.819 -29.262 4.136 1.00 61.97 90 ASP A N 1
ATOM 680 C CA . ASP A 1 90 ? 20.150 -30.463 3.364 1.00 61.97 90 ASP A CA 1
ATOM 681 C C . ASP A 1 90 ? 21.651 -30.554 3.096 1.00 61.97 90 ASP A C 1
ATOM 683 O O . ASP A 1 90 ? 22.242 -31.619 3.253 1.00 61.97 90 ASP A O 1
ATOM 687 N N . ASN A 1 91 ? 22.303 -29.447 2.737 1.00 69.00 91 ASN A N 1
ATOM 688 C CA . ASN A 1 91 ? 23.750 -29.416 2.537 1.00 69.00 91 ASN A CA 1
ATOM 689 C C . ASN A 1 91 ? 24.501 -29.694 3.845 1.00 69.00 91 ASN A C 1
ATOM 691 O O . ASN A 1 91 ? 25.480 -30.434 3.824 1.00 69.00 91 ASN A O 1
ATOM 695 N N . ILE A 1 92 ? 24.030 -29.165 4.979 1.00 61.56 92 ILE A N 1
ATOM 696 C CA . ILE A 1 92 ? 24.573 -29.454 6.314 1.00 61.56 92 ILE A CA 1
ATOM 697 C C . ILE A 1 92 ? 24.336 -30.923 6.679 1.00 61.56 92 ILE A C 1
ATOM 699 O O . ILE A 1 92 ? 25.277 -31.604 7.075 1.00 61.56 92 ILE A O 1
ATOM 703 N N . ALA A 1 93 ? 23.118 -31.442 6.501 1.00 58.94 93 ALA A N 1
ATOM 704 C CA . ALA A 1 93 ? 22.775 -32.835 6.785 1.00 58.94 93 ALA A CA 1
ATOM 705 C C . ALA A 1 93 ? 23.596 -33.818 5.939 1.00 58.94 93 ALA A C 1
ATOM 707 O O . ALA A 1 93 ? 24.010 -34.861 6.431 1.00 58.94 93 ALA A O 1
ATOM 708 N N . LYS A 1 94 ? 23.874 -33.468 4.680 1.00 61.59 94 LYS A N 1
ATOM 709 C CA . LYS A 1 94 ? 24.675 -34.272 3.749 1.00 61.59 94 LYS A CA 1
ATOM 710 C C . LYS A 1 94 ? 26.184 -34.119 3.974 1.00 61.59 94 LYS A C 1
ATOM 712 O O . LYS A 1 94 ? 26.938 -35.026 3.632 1.00 61.59 94 LYS A O 1
ATOM 717 N N . ALA A 1 95 ? 26.622 -32.985 4.526 1.00 59.12 95 ALA A N 1
ATOM 718 C CA . ALA A 1 95 ? 28.009 -32.738 4.923 1.00 59.12 95 ALA A CA 1
ATOM 719 C C . ALA A 1 95 ? 28.349 -33.319 6.305 1.00 59.12 95 ALA A C 1
ATOM 721 O O . ALA A 1 95 ? 29.526 -33.531 6.597 1.00 59.12 95 ALA A O 1
ATOM 722 N N . LEU A 1 96 ? 27.348 -33.589 7.149 1.00 51.09 96 LEU A N 1
ATOM 723 C CA . LEU A 1 96 ? 27.517 -34.296 8.414 1.00 51.09 96 LEU A CA 1
ATOM 724 C C . LEU A 1 96 ? 27.729 -35.796 8.140 1.00 51.09 96 LEU A C 1
ATOM 726 O O . LEU A 1 96 ? 26.830 -36.459 7.625 1.00 51.09 96 LEU A O 1
ATOM 730 N N . PRO A 1 97 ? 28.888 -36.376 8.501 1.00 52.19 97 PRO A N 1
ATOM 731 C CA . PRO A 1 97 ? 29.206 -37.780 8.249 1.00 52.19 97 PRO A CA 1
ATOM 732 C C . PRO A 1 97 ? 28.576 -38.698 9.305 1.00 52.19 97 PRO A C 1
ATOM 734 O O . PRO A 1 97 ? 29.242 -39.561 9.875 1.00 52.19 97 PRO A O 1
ATOM 737 N N . THR A 1 98 ? 27.302 -38.489 9.623 1.00 56.41 98 THR A N 1
ATOM 738 C CA . THR A 1 98 ? 26.609 -39.276 10.639 1.00 56.41 98 THR A CA 1
ATOM 739 C C . THR A 1 98 ? 25.173 -39.522 10.214 1.00 56.41 98 THR A C 1
ATOM 741 O O . THR A 1 98 ? 24.289 -38.706 10.473 1.00 56.41 98 THR A O 1
ATOM 744 N N . ASP A 1 99 ? 24.920 -40.696 9.637 1.00 48.19 99 ASP A N 1
ATOM 745 C CA . ASP A 1 99 ? 23.628 -41.343 9.841 1.00 48.19 99 ASP A CA 1
ATOM 746 C C . ASP A 1 99 ? 23.403 -41.388 11.354 1.00 48.19 99 ASP A C 1
ATOM 748 O O . ASP A 1 99 ? 24.324 -41.740 12.093 1.00 48.19 99 ASP A O 1
ATOM 752 N N . GLY A 1 100 ? 22.217 -4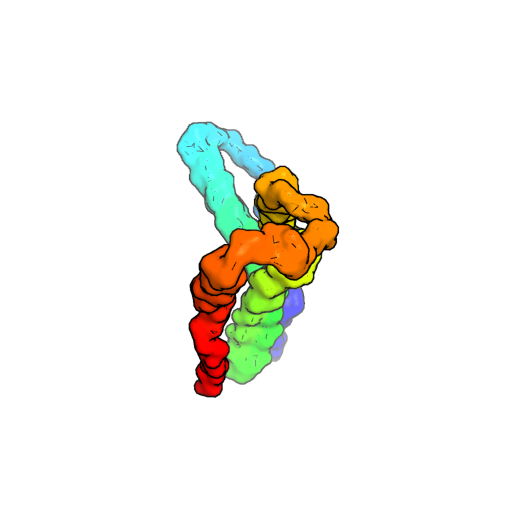1.002 11.830 1.00 51.69 100 GLY A N 1
ATOM 753 C CA . GLY A 1 100 ? 21.848 -40.844 13.247 1.00 51.69 100 GLY A CA 1
ATOM 754 C C . GLY A 1 100 ? 22.000 -42.082 14.151 1.00 51.69 100 GLY A C 1
ATOM 755 O O . GLY A 1 100 ? 21.400 -42.154 15.224 1.00 51.69 100 GLY A O 1
ATOM 756 N N . ASN A 1 101 ? 22.816 -43.058 13.768 1.00 49.12 101 ASN A N 1
ATOM 757 C CA . ASN A 1 101 ? 23.376 -44.085 14.617 1.00 49.12 101 ASN A CA 1
ATOM 758 C C . ASN A 1 101 ? 24.500 -43.497 15.496 1.00 49.12 101 ASN A C 1
ATOM 760 O O . ASN A 1 101 ? 25.686 -43.673 15.248 1.00 49.12 101 ASN A O 1
ATOM 764 N N . LYS A 1 102 ? 24.054 -42.745 16.507 1.00 50.72 102 LYS A N 1
ATOM 765 C CA . LYS A 1 102 ? 24.674 -42.447 17.808 1.00 50.72 102 LYS A CA 1
ATOM 766 C C . LYS A 1 102 ? 26.182 -42.715 17.888 1.00 50.72 102 LYS A C 1
ATOM 768 O O . LYS A 1 102 ? 26.598 -43.871 17.918 1.00 50.72 102 LYS A O 1
ATOM 773 N N . ILE A 1 103 ? 26.966 -41.657 18.122 1.00 52.06 103 ILE A N 1
ATOM 774 C CA . ILE A 1 103 ? 28.223 -41.770 18.875 1.00 52.06 103 ILE A CA 1
ATOM 775 C C . ILE A 1 103 ? 27.908 -42.624 20.107 1.00 52.06 103 ILE A C 1
ATOM 777 O O . ILE A 1 103 ? 27.194 -42.193 21.015 1.00 52.06 103 ILE A O 1
ATOM 781 N N . THR A 1 104 ? 28.333 -43.884 20.097 1.00 52.53 104 THR A N 1
ATOM 782 C CA . THR A 1 104 ? 28.137 -44.763 21.246 1.00 52.53 104 THR A CA 1
ATOM 783 C C . THR A 1 104 ? 29.278 -44.509 22.215 1.00 52.53 104 THR A C 1
ATOM 785 O O . THR A 1 104 ? 30.398 -44.221 21.808 1.00 52.53 104 THR A O 1
ATOM 788 N N . THR A 1 105 ? 29.035 -44.658 23.513 1.00 50.62 105 THR A N 1
ATOM 789 C CA . THR A 1 105 ? 30.062 -44.502 24.558 1.00 50.62 105 THR A CA 1
ATOM 790 C C . THR A 1 105 ? 31.283 -45.410 24.367 1.00 50.62 105 THR A C 1
ATOM 792 O O . THR A 1 105 ? 32.312 -45.172 24.983 1.00 50.62 105 THR A O 1
ATOM 795 N N . LYS A 1 106 ? 31.186 -46.431 23.505 1.00 52.38 106 LYS A N 1
ATOM 796 C CA . LYS A 1 106 ? 32.280 -47.332 23.114 1.00 52.38 106 LYS A CA 1
ATOM 797 C C . LYS A 1 106 ? 33.152 -46.809 21.961 1.00 52.38 106 LYS A C 1
ATOM 799 O O . LYS A 1 106 ? 34.164 -47.424 21.673 1.00 52.38 106 LYS A O 1
ATOM 804 N N . MET A 1 107 ? 32.747 -45.731 21.288 1.00 52.78 107 MET A N 1
ATOM 805 C CA . MET A 1 107 ? 33.486 -45.082 20.190 1.00 52.78 107 MET A CA 1
ATOM 806 C C . MET A 1 107 ? 34.340 -43.896 20.672 1.00 52.78 107 MET A C 1
ATOM 808 O O . MET A 1 107 ? 35.004 -43.253 19.869 1.00 52.78 107 MET A O 1
ATOM 812 N N . LEU A 1 108 ? 34.305 -43.602 21.975 1.00 57.31 108 LEU A N 1
ATOM 813 C CA . LEU A 1 108 ? 35.087 -42.565 22.644 1.00 57.31 108 LEU A CA 1
ATOM 814 C C . LEU A 1 108 ? 36.270 -43.231 23.353 1.00 57.31 108 LEU A C 1
ATOM 816 O O . LEU A 1 108 ? 36.228 -43.474 24.562 1.00 57.31 108 LEU A O 1
ATOM 820 N N . ASP A 1 109 ? 37.307 -43.578 22.596 1.00 57.59 109 ASP A N 1
ATOM 821 C CA . ASP A 1 109 ? 38.537 -44.103 23.181 1.00 57.59 109 ASP A CA 1
ATOM 822 C C . ASP A 1 109 ? 39.371 -42.946 23.738 1.00 57.59 109 ASP A C 1
ATOM 824 O O . ASP A 1 109 ? 40.189 -42.320 23.074 1.00 57.59 109 ASP A O 1
ATOM 828 N N . SER A 1 110 ? 39.162 -42.727 25.034 1.00 56.72 110 SER A N 1
ATOM 829 C CA . SER A 1 110 ? 39.904 -41.872 25.959 1.00 56.72 110 SER A CA 1
ATOM 830 C C . SER A 1 110 ? 39.139 -40.640 26.438 1.00 56.72 110 SER A C 1
ATOM 832 O O . SER A 1 110 ? 38.458 -39.910 25.727 1.00 56.72 110 SER A O 1
ATOM 834 N N . LYS A 1 111 ? 39.313 -40.402 27.736 1.00 57.25 111 LYS A N 1
ATOM 835 C CA . LYS A 1 111 ? 38.773 -39.309 28.552 1.00 57.25 111 LYS A CA 1
ATOM 836 C C . LYS A 1 111 ? 38.991 -37.902 27.955 1.00 57.25 111 LYS A C 1
ATOM 838 O O . LYS A 1 111 ? 38.354 -36.958 28.413 1.00 57.25 111 LYS A O 1
ATOM 843 N N . ALA A 1 112 ? 39.887 -37.768 26.975 1.00 58.25 112 ALA A N 1
ATOM 844 C CA . ALA A 1 112 ? 40.174 -36.529 26.262 1.00 58.25 112 ALA A CA 1
ATOM 845 C C . ALA A 1 112 ? 39.048 -36.140 25.289 1.00 58.25 112 ALA A C 1
ATOM 847 O O . ALA A 1 112 ? 38.611 -34.991 25.307 1.00 58.25 112 ALA A O 1
ATOM 848 N N . ASP A 1 113 ? 38.508 -37.097 24.533 1.00 60.19 113 ASP A N 1
ATOM 849 C CA . ASP A 1 113 ? 37.468 -36.830 23.528 1.00 60.19 113 ASP A CA 1
ATOM 850 C C . ASP A 1 113 ? 36.138 -36.453 24.185 1.00 60.19 113 ASP A C 1
ATOM 852 O O . ASP A 1 113 ? 35.424 -35.563 23.723 1.00 60.1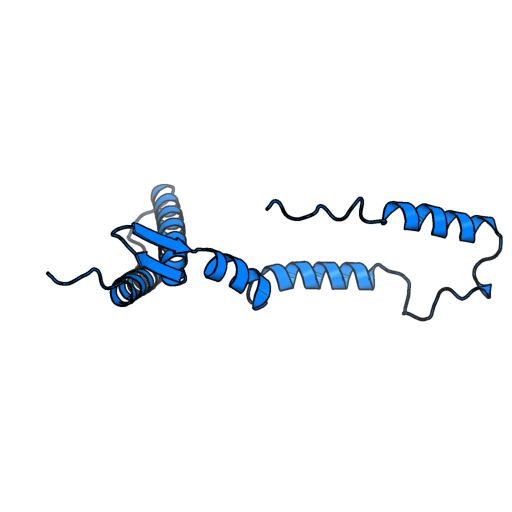9 113 ASP A O 1
ATOM 856 N N . LEU A 1 114 ? 35.844 -37.060 25.342 1.00 59.53 114 LEU A N 1
ATOM 857 C CA . LEU A 1 114 ? 34.683 -36.697 26.155 1.00 59.53 114 LEU A CA 1
ATOM 858 C C . LEU A 1 114 ? 34.787 -35.254 26.677 1.00 59.53 114 LEU A C 1
ATOM 860 O O . LEU A 1 114 ? 33.784 -34.549 26.758 1.00 59.53 114 LEU A O 1
ATOM 864 N N . LYS A 1 115 ? 36.004 -34.809 27.023 1.00 61.09 115 LYS A N 1
ATOM 865 C CA . LYS A 1 115 ? 36.253 -33.448 27.506 1.00 61.09 115 LYS A CA 1
ATOM 866 C C . LYS A 1 115 ? 36.134 -32.425 26.376 1.00 61.09 115 LYS A C 1
ATOM 868 O O . LYS A 1 115 ? 35.513 -31.390 26.580 1.00 61.09 115 LYS A O 1
ATOM 873 N N . ALA A 1 116 ? 36.656 -32.733 25.190 1.00 63.16 116 ALA A N 1
ATOM 874 C CA . ALA A 1 116 ? 36.538 -31.866 24.019 1.00 63.16 116 ALA A CA 1
ATOM 875 C C . ALA A 1 116 ? 35.074 -31.658 23.591 1.00 63.16 116 ALA A C 1
ATOM 877 O O . ALA A 1 116 ? 34.699 -30.559 23.193 1.00 63.16 116 ALA A O 1
ATOM 878 N N . LEU A 1 117 ? 34.227 -32.685 23.729 1.00 62.28 117 LEU A N 1
ATOM 879 C CA . LEU A 1 117 ? 32.789 -32.589 23.458 1.00 62.28 117 LEU A CA 1
ATOM 880 C C . LEU A 1 117 ? 32.044 -31.725 24.485 1.00 62.28 117 LEU A C 1
ATOM 882 O O . LEU A 1 117 ? 31.202 -30.919 24.100 1.00 62.28 117 LEU A O 1
ATOM 886 N N . ILE A 1 118 ? 32.359 -31.869 25.776 1.00 58.88 118 ILE A N 1
ATOM 887 C CA . ILE A 1 118 ? 31.764 -31.045 26.844 1.00 58.88 118 ILE A CA 1
ATOM 888 C C . ILE A 1 118 ? 3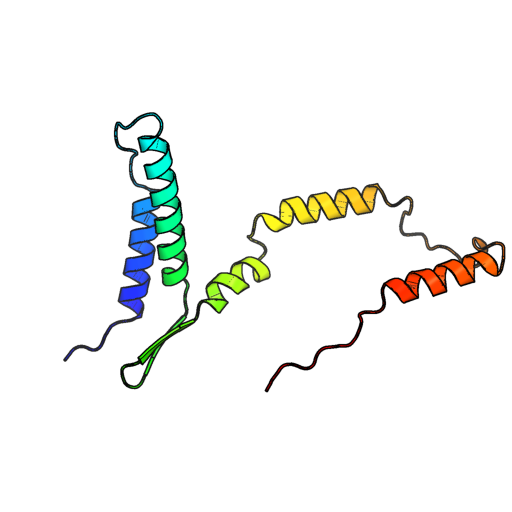2.200 -29.580 26.700 1.00 58.88 118 ILE A C 1
ATOM 890 O O . ILE A 1 118 ? 31.355 -28.690 26.746 1.00 58.88 118 ILE A O 1
ATOM 894 N N . ASP A 1 119 ? 33.489 -29.336 26.455 1.00 58.31 119 ASP A N 1
ATOM 895 C CA . ASP A 1 119 ? 34.026 -27.987 26.235 1.00 58.31 119 ASP A CA 1
ATOM 896 C C . ASP A 1 119 ? 33.475 -27.368 24.929 1.00 58.31 119 ASP A C 1
ATOM 898 O O . ASP A 1 119 ? 33.215 -26.170 24.863 1.00 58.31 119 ASP A O 1
ATOM 902 N N . GLY A 1 120 ? 33.245 -28.177 23.887 1.00 58.53 120 GLY A N 1
ATOM 903 C CA . GLY A 1 120 ? 32.624 -27.732 22.636 1.00 58.53 120 GLY A CA 1
ATOM 904 C C . GLY A 1 120 ? 31.134 -27.406 22.780 1.00 58.53 120 GLY A C 1
ATOM 905 O O . GLY A 1 120 ? 30.660 -26.451 22.172 1.00 58.53 120 GLY A O 1
ATOM 906 N N . ALA A 1 121 ? 30.399 -28.152 23.611 1.00 55.62 121 ALA A N 1
ATOM 907 C CA . ALA A 1 121 ? 28.988 -27.891 23.907 1.00 55.62 121 ALA A CA 1
ATOM 908 C C . ALA A 1 121 ? 28.784 -26.627 24.764 1.00 55.62 121 ALA A C 1
ATOM 910 O O . ALA A 1 121 ? 27.767 -25.948 24.617 1.00 55.62 121 ALA A O 1
ATOM 911 N N . GLU A 1 122 ? 29.758 -26.268 25.607 1.00 50.75 122 GLU A N 1
ATOM 912 C CA . GLU A 1 122 ? 29.771 -24.993 26.340 1.00 50.75 122 GLU A CA 1
ATOM 913 C C . GLU A 1 122 ? 29.790 -23.779 25.395 1.00 50.75 122 GLU A C 1
ATOM 915 O O . GLU A 1 122 ? 29.180 -22.763 25.716 1.00 50.75 122 GLU A O 1
ATOM 920 N N . MET A 1 123 ? 30.377 -23.889 24.194 1.00 48.34 123 MET A N 1
ATOM 921 C CA . MET A 1 123 ? 30.347 -22.802 23.198 1.00 48.34 123 MET A CA 1
ATOM 922 C C . MET A 1 123 ? 28.950 -22.537 22.610 1.00 48.34 123 MET A C 1
ATOM 924 O O . MET A 1 123 ? 28.744 -21.500 21.984 1.00 48.34 123 MET A O 1
ATOM 928 N N . PHE A 1 124 ? 27.995 -23.457 22.802 1.00 47.12 124 PHE A N 1
ATOM 929 C CA . PHE A 1 124 ? 26.616 -23.354 22.312 1.00 47.12 124 PHE A CA 1
ATOM 930 C C . PHE A 1 124 ? 25.590 -23.124 23.426 1.00 47.12 124 PHE A C 1
ATOM 932 O O . PHE A 1 124 ? 24.384 -23.125 23.159 1.00 47.12 124 PHE A O 1
ATOM 939 N N . ARG A 1 125 ? 26.025 -22.904 24.675 1.00 49.03 125 ARG A N 1
ATOM 940 C CA . ARG A 1 125 ? 25.114 -22.386 25.698 1.00 49.03 125 ARG A CA 1
ATOM 941 C C . ARG A 1 125 ? 24.668 -20.993 25.269 1.00 49.03 125 ARG A C 1
ATOM 943 O O . ARG A 1 125 ? 25.477 -20.078 25.172 1.00 49.03 125 ARG A O 1
ATOM 950 N N . VAL A 1 126 ? 23.370 -20.858 25.005 1.00 47.38 126 VAL A N 1
ATOM 951 C CA . VAL A 1 126 ? 22.696 -19.567 24.851 1.00 47.38 126 VAL A CA 1
ATOM 952 C C . VAL A 1 126 ? 23.081 -18.711 26.057 1.00 47.38 126 VAL A C 1
ATOM 954 O O . VAL A 1 126 ? 22.760 -19.064 27.192 1.00 47.38 126 VAL A O 1
ATOM 957 N N . VAL A 1 127 ? 23.833 -17.640 25.809 1.00 51.75 127 VAL A N 1
ATOM 958 C CA . VAL A 1 127 ? 24.168 -16.642 26.823 1.00 51.75 127 VAL A CA 1
ATOM 959 C C . VAL A 1 127 ? 22.870 -15.914 27.152 1.00 51.75 127 VAL A C 1
ATOM 961 O O . VAL A 1 127 ? 22.312 -15.268 26.273 1.00 51.75 127 VAL A O 1
ATOM 964 N N . ASP A 1 128 ? 22.397 -16.127 28.380 1.00 49.38 128 ASP A N 1
ATOM 965 C CA . ASP A 1 128 ? 21.277 -15.503 29.091 1.00 49.38 128 ASP A CA 1
ATOM 966 C C . ASP A 1 128 ? 20.002 -15.170 28.295 1.00 49.38 128 ASP A C 1
ATOM 968 O O . ASP A 1 128 ? 19.959 -14.339 27.390 1.00 49.38 128 ASP A O 1
ATOM 972 N N . THR A 1 129 ? 18.890 -15.767 28.726 1.00 53.31 129 THR A N 1
ATOM 973 C CA . THR A 1 129 ? 17.538 -15.339 28.350 1.00 53.31 129 THR A CA 1
ATOM 974 C C . THR A 1 129 ? 17.360 -13.870 28.747 1.00 53.31 129 THR A C 1
ATOM 976 O O . THR A 1 129 ? 17.235 -13.560 29.930 1.00 53.31 129 THR A O 1
ATOM 979 N N . ILE A 1 130 ? 17.377 -12.955 27.776 1.00 56.50 130 ILE A N 1
ATOM 980 C CA . ILE A 1 130 ? 17.090 -11.538 28.018 1.00 56.50 130 ILE A CA 1
ATOM 981 C C . ILE A 1 130 ? 15.591 -11.429 28.316 1.00 56.50 130 ILE A C 1
ATOM 983 O O . ILE A 1 130 ? 14.764 -11.760 27.464 1.00 56.50 130 ILE A O 1
ATOM 987 N N . GLU A 1 131 ? 15.233 -11.005 29.527 1.00 53.62 131 GLU A N 1
ATOM 988 C CA . GLU A 1 131 ? 13.833 -10.769 29.883 1.00 53.62 131 GLU A CA 1
ATOM 989 C C . GLU A 1 131 ? 13.244 -9.629 29.028 1.00 53.62 131 GLU A C 1
ATOM 991 O O . GLU A 1 131 ? 13.926 -8.628 28.780 1.00 53.62 131 GLU A O 1
ATOM 996 N N . PRO A 1 132 ? 11.989 -9.750 28.552 1.00 52.66 132 PRO A N 1
ATOM 997 C CA . PRO A 1 132 ? 11.362 -8.711 27.750 1.00 52.66 132 PRO A CA 1
ATOM 998 C C . PRO A 1 132 ? 11.133 -7.448 28.585 1.00 52.66 132 PRO A C 1
ATOM 1000 O O . PRO A 1 132 ? 10.614 -7.497 29.701 1.00 52.66 132 PRO A O 1
ATOM 1003 N N . ILE A 1 133 ? 11.508 -6.315 27.999 1.00 61.03 133 ILE A N 1
ATOM 1004 C CA . ILE A 1 133 ? 11.350 -4.974 28.565 1.00 61.03 133 ILE A CA 1
ATOM 1005 C C . ILE A 1 133 ? 9.849 -4.728 28.803 1.00 61.03 133 ILE A C 1
ATOM 1007 O O . ILE A 1 133 ? 9.064 -4.841 27.860 1.00 61.03 133 ILE A O 1
ATOM 1011 N N . GLN A 1 134 ? 9.465 -4.457 30.057 1.00 56.78 134 GLN A N 1
ATOM 1012 C CA . GLN A 1 134 ? 8.100 -4.066 30.447 1.00 56.78 134 GLN A CA 1
ATOM 1013 C C . GLN A 1 134 ? 7.788 -2.631 30.020 1.00 56.78 134 GLN A C 1
ATOM 1015 O O . GLN A 1 134 ? 8.694 -1.775 30.155 1.00 56.78 134 GLN A O 1
#

Sequence (134 aa):
MSGLDTAAMKQRFQQRADAVRNRNMPPIAGAERKAFVEQAELDYQDFLLLADAEISLDGGILTVDLRPAICDAAIRGEGHLETETKAAMDNIAKALPTDGNKITTKMLDSKADLKALIDGAEMFRVVDTIEPIQ

pLDDT: mean 72.81, std 19.89, range [41.66, 97.62]